Protein AF-0000000072899793 (afdb_homodimer)

Radius of gyration: 15.19 Å; Cα contacts (8 Å, |Δi|>4): 147; chains: 2; bounding box: 40×55×25 Å

Structure (mmCIF, N/CA/C/O backbone):
data_AF-0000000072899793-model_v1
#
loop_
_entity.id
_entity.type
_entity.pdbx_description
1 polymer 'Uncharacterized protein'
#
loop_
_atom_site.group_PDB
_atom_site.id
_atom_site.type_symbol
_atom_site.label_atom_id
_atom_site.label_alt_id
_atom_site.label_comp_id
_atom_site.label_asym_id
_atom_site.label_entity_id
_atom_site.label_seq_id
_atom_site.pdbx_PDB_ins_code
_atom_site.Cartn_x
_atom_site.Cartn_y
_atom_site.Cartn_z
_atom_site.occupancy
_atom_site.B_iso_or_equiv
_atom_site.auth_seq_id
_atom_site.auth_comp_id
_atom_site.auth_asym_id
_atom_site.auth_atom_id
_atom_site.pdbx_PDB_model_num
ATOM 1 N N . MET A 1 1 ? 11.773 31.828 3.455 1 32.06 1 MET A N 1
ATOM 2 C CA . MET A 1 1 ? 10.383 31.578 3.076 1 32.06 1 MET A CA 1
ATOM 3 C C . MET A 1 1 ? 10.062 30.094 3.1 1 32.06 1 MET A C 1
ATOM 5 O O . MET A 1 1 ? 10.969 29.25 3.053 1 32.06 1 MET A O 1
ATOM 9 N N . TYR A 1 2 ? 8.75 29.562 3.494 1 35.03 2 TYR A N 1
ATOM 10 C CA . TYR A 1 2 ? 8.305 28.281 4.051 1 35.03 2 TYR A CA 1
ATOM 11 C C . TYR A 1 2 ? 8.508 27.156 3.051 1 35.03 2 TYR A C 1
ATOM 13 O O . TYR A 1 2 ? 7.688 26.953 2.148 1 35.03 2 TYR A O 1
ATOM 21 N N . PRO A 1 3 ? 9.578 26.859 2.518 1 38.97 3 PRO A N 1
ATOM 22 C CA . PRO A 1 3 ? 9.922 25.844 1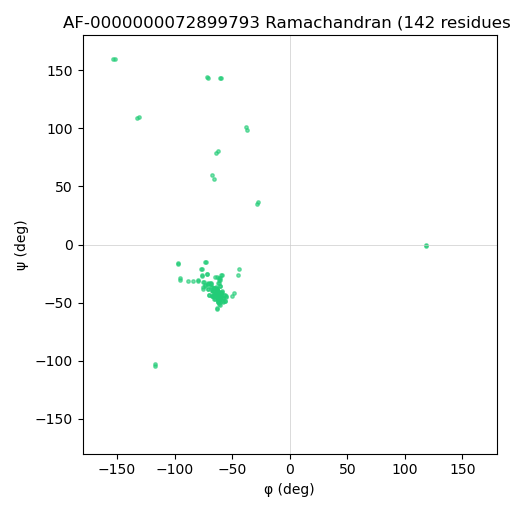.527 1 38.97 3 PRO A CA 1
ATOM 23 C C . PRO A 1 3 ? 9.297 24.484 1.839 1 38.97 3 PRO A C 1
ATOM 25 O O . PRO A 1 3 ? 9.586 23.5 1.151 1 38.97 3 PRO A O 1
ATOM 28 N N . LEU A 1 4 ? 8.977 24.125 3.117 1 41.16 4 LEU A N 1
ATOM 29 C CA . LEU A 1 4 ? 8.508 22.891 3.736 1 41.16 4 LEU A CA 1
ATOM 30 C C . LEU A 1 4 ? 7.172 22.453 3.137 1 41.16 4 LEU A C 1
ATOM 32 O O . LEU A 1 4 ? 6.891 21.25 3.041 1 41.16 4 LEU A O 1
ATOM 36 N N . TYR A 1 5 ? 6.262 23.391 2.918 1 45.94 5 TYR A N 1
ATOM 37 C CA . TYR A 1 5 ? 4.914 23.172 2.404 1 45.94 5 TYR A CA 1
ATOM 38 C C . TYR A 1 5 ? 4.953 22.547 1.015 1 45.94 5 TYR A C 1
ATOM 40 O O . TYR A 1 5 ? 4.094 21.734 0.667 1 45.94 5 TYR A O 1
ATOM 48 N N . THR A 1 6 ? 5.852 23.109 0.15 1 47.47 6 THR A N 1
ATOM 49 C CA . THR A 1 6 ? 5.945 22.656 -1.23 1 47.47 6 THR A CA 1
ATOM 50 C C . THR A 1 6 ? 6.387 21.188 -1.282 1 47.47 6 THR A C 1
ATOM 52 O O . THR A 1 6 ? 5.918 20.422 -2.127 1 47.47 6 THR A O 1
ATOM 55 N N . THR A 1 7 ? 7.336 20.922 -0.415 1 51.12 7 THR A N 1
ATOM 56 C CA . THR A 1 7 ? 7.895 19.578 -0.431 1 51.12 7 THR A CA 1
ATOM 57 C C . THR A 1 7 ? 6.832 18.547 -0.065 1 51.12 7 THR A C 1
ATOM 59 O O . THR A 1 7 ? 6.785 17.453 -0.648 1 51.12 7 THR A O 1
ATOM 62 N N . SER A 1 8 ? 5.887 19.125 0.757 1 60.75 8 SER A N 1
ATOM 63 C CA . SER A 1 8 ? 4.816 18.234 1.19 1 60.75 8 SER A CA 1
ATOM 64 C C . SER A 1 8 ? 3.82 17.984 0.064 1 60.75 8 SER A C 1
ATOM 66 O O . SER A 1 8 ? 3.424 16.844 -0.171 1 60.75 8 SER A O 1
ATOM 68 N N . HIS A 1 9 ? 3.639 19.156 -0.717 1 70.12 9 HIS A N 1
ATOM 69 C CA . HIS A 1 9 ? 2.688 18.984 -1.811 1 70.12 9 HIS A CA 1
ATOM 70 C C . HIS A 1 9 ? 3.26 18.094 -2.904 1 70.12 9 HIS A C 1
ATOM 72 O O . HIS A 1 9 ? 2.541 17.266 -3.477 1 70.12 9 HIS A O 1
ATOM 78 N N . HIS A 1 10 ? 4.535 18.297 -2.957 1 84.31 10 HIS A N 1
ATOM 79 C CA . HIS A 1 10 ? 5.188 17.484 -3.975 1 84.31 10 HIS A CA 1
ATOM 80 C C . HIS A 1 10 ? 5.211 16.016 -3.572 1 84.31 10 HIS A C 1
ATOM 82 O O . HIS A 1 10 ? 4.969 15.133 -4.406 1 84.31 10 HIS A O 1
ATOM 88 N N . LEU A 1 11 ? 5.332 15.781 -2.258 1 92.38 11 LEU A N 1
ATOM 89 C CA . LEU A 1 11 ? 5.344 14.398 -1.784 1 92.38 11 LEU A CA 1
ATOM 90 C C . LEU A 1 11 ? 3.967 13.766 -1.921 1 92.38 11 LEU A C 1
ATOM 92 O O . LEU A 1 11 ? 3.848 12.617 -2.35 1 92.38 11 LEU A O 1
ATOM 96 N N . LYS A 1 12 ? 3.043 14.547 -1.663 1 93 12 LYS A N 1
ATOM 97 C CA . LYS A 1 12 ? 1.669 14.07 -1.777 1 93 12 LYS A CA 1
ATOM 98 C C . LYS A 1 12 ? 1.338 13.688 -3.219 1 93 12 LYS A C 1
ATOM 100 O O . LYS A 1 12 ? 0.864 12.586 -3.482 1 93 12 LYS A O 1
ATOM 105 N N . GLN A 1 13 ? 1.538 14.609 -4.062 1 92.62 13 GLN A N 1
ATOM 106 C CA . GLN A 1 13 ? 1.203 14.383 -5.465 1 92.62 13 GLN A CA 1
ATOM 107 C C . GLN A 1 13 ? 2 13.219 -6.039 1 92.62 13 GLN A C 1
ATOM 109 O O . GLN A 1 13 ? 1.45 12.375 -6.754 1 92.62 13 GLN A O 1
ATOM 114 N N . GLU A 1 14 ? 3.227 13.219 -5.766 1 94.56 14 GLU A N 1
ATOM 115 C CA . GLU A 1 14 ? 4.07 12.133 -6.242 1 94.56 14 GLU A CA 1
ATOM 116 C C . GLU A 1 14 ? 3.564 10.781 -5.734 1 94.56 14 GLU A C 1
ATOM 118 O O . GLU A 1 14 ? 3.41 9.836 -6.512 1 94.56 14 GLU A O 1
ATOM 123 N N . THR A 1 15 ? 3.322 10.758 -4.461 1 96.56 15 THR A N 1
ATOM 124 C CA . THR A 1 15 ? 2.896 9.508 -3.838 1 96.56 15 THR A CA 1
ATOM 125 C C . THR A 1 15 ? 1.569 9.039 -4.426 1 96.56 15 THR A C 1
ATOM 127 O O . THR A 1 15 ? 1.457 7.895 -4.879 1 96.56 15 THR A O 1
ATOM 130 N N . LEU A 1 16 ? 0.645 9.945 -4.496 1 94.88 16 LEU A N 1
ATOM 131 C CA . LEU A 1 16 ? -0.694 9.562 -4.93 1 94.88 16 LEU A CA 1
ATOM 132 C C . LEU A 1 16 ? -0.697 9.172 -6.402 1 94.88 16 LEU A C 1
ATOM 134 O O . LEU A 1 16 ? -1.43 8.266 -6.805 1 94.88 16 LEU A O 1
ATOM 138 N N . LEU A 1 17 ? 0.125 9.789 -7.156 1 94.88 17 LEU A N 1
ATOM 139 C CA . LEU A 1 17 ? 0.226 9.461 -8.578 1 94.88 17 LEU A CA 1
ATOM 140 C C . LEU A 1 17 ? 0.826 8.07 -8.766 1 94.88 17 LEU A C 1
ATOM 142 O O . LEU A 1 17 ? 0.41 7.328 -9.664 1 94.88 17 LEU A O 1
ATOM 146 N N . LYS A 1 18 ? 1.728 7.723 -7.961 1 96.62 18 LYS A N 1
ATOM 147 C CA . LYS A 1 18 ? 2.416 6.441 -8.086 1 96.62 18 LYS A CA 1
ATOM 148 C C . LYS A 1 18 ? 1.515 5.289 -7.652 1 96.62 18 LYS A C 1
ATOM 150 O O . LYS A 1 18 ? 1.532 4.219 -8.266 1 96.62 18 LYS A O 1
ATOM 155 N N . VAL A 1 19 ? 0.694 5.574 -6.648 1 97.88 19 VAL A N 1
ATOM 156 C CA . VAL A 1 19 ? 0.011 4.422 -6.066 1 97.88 19 VAL A CA 1
ATOM 157 C C . VAL A 1 19 ? -1.388 4.293 -6.668 1 97.88 19 VAL A C 1
ATOM 159 O O . VAL A 1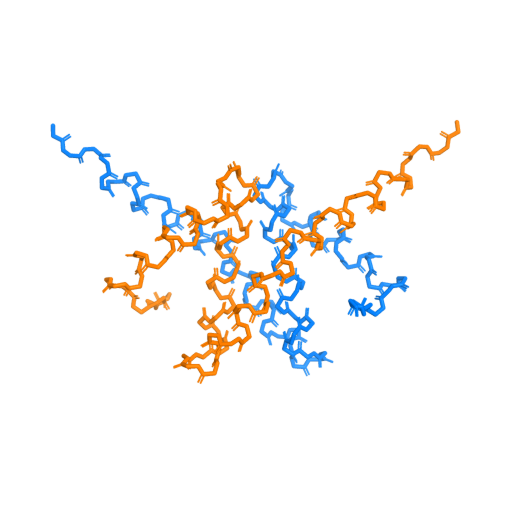 19 ? -1.991 3.219 -6.625 1 97.88 19 VAL A O 1
ATOM 162 N N . ASN A 1 20 ? -1.882 5.34 -7.301 1 96.75 20 ASN A N 1
ATOM 163 C CA . ASN A 1 20 ? -3.273 5.363 -7.742 1 96.75 20 ASN A CA 1
ATOM 164 C C . ASN A 1 20 ? -3.566 4.234 -8.727 1 96.75 20 ASN A C 1
ATOM 166 O O . ASN A 1 20 ? -4.574 3.535 -8.594 1 96.75 20 ASN A O 1
ATOM 170 N N . PRO A 1 21 ? -2.771 3.949 -9.688 1 97.44 21 PRO A N 1
ATOM 171 C CA . PRO A 1 21 ? -3.084 2.857 -10.617 1 97.44 21 PRO A CA 1
ATOM 172 C C . PRO A 1 21 ? -3.186 1.503 -9.914 1 97.44 21 PRO A C 1
ATOM 174 O O . PRO A 1 21 ? -3.971 0.646 -10.328 1 97.44 21 PRO A O 1
ATOM 177 N N . TRP A 1 22 ? -2.463 1.351 -8.898 1 97.56 22 TRP A N 1
ATOM 178 C CA . TRP A 1 22 ? -2.451 0.074 -8.195 1 97.56 22 TRP A CA 1
ATOM 179 C C . TRP A 1 22 ? -3.662 -0.054 -7.277 1 97.56 22 TRP A C 1
ATOM 181 O O . TRP A 1 22 ? -4.16 -1.158 -7.047 1 97.56 22 TRP A O 1
ATOM 191 N N . VAL A 1 23 ? -4.086 1.128 -6.785 1 97.44 23 VAL A N 1
ATOM 192 C CA . VAL A 1 23 ? -5.336 1.127 -6.027 1 97.44 23 VAL A CA 1
ATOM 193 C C . VAL A 1 23 ? -6.484 0.686 -6.93 1 97.44 23 VAL A C 1
ATOM 195 O O . VAL A 1 23 ? -7.316 -0.133 -6.531 1 97.44 23 VAL A O 1
ATOM 198 N N . GLN A 1 24 ? -6.453 1.21 -8.156 1 97.12 24 GLN A N 1
ATOM 199 C CA . GLN A 1 24 ? -7.484 0.795 -9.102 1 97.12 24 GLN A CA 1
ATOM 200 C C . GLN A 1 24 ? -7.371 -0.693 -9.422 1 97.12 24 GLN A C 1
ATOM 202 O O . GLN A 1 24 ? -8.383 -1.396 -9.484 1 97.12 24 GLN A O 1
ATOM 207 N N . TYR A 1 25 ? -6.223 -1.13 -9.594 1 96.88 25 TYR A N 1
ATOM 208 C CA . TYR A 1 25 ? -5.98 -2.553 -9.797 1 96.88 25 TYR A CA 1
ATOM 209 C C . TYR A 1 25 ? -6.512 -3.369 -8.625 1 96.88 25 TYR A C 1
ATOM 211 O O . TYR A 1 25 ? -7.164 -4.398 -8.812 1 96.88 25 TYR A O 1
ATOM 219 N N . GLY A 1 26 ? -6.191 -2.877 -7.391 1 95.5 26 GLY A N 1
ATOM 220 C CA . GLY A 1 26 ? -6.617 -3.582 -6.191 1 95.5 26 GLY A CA 1
ATOM 221 C C . GLY A 1 26 ? -8.125 -3.646 -6.047 1 95.5 26 GLY A C 1
ATOM 222 O O . GLY A 1 26 ? -8.664 -4.66 -5.598 1 95.5 26 GLY A O 1
ATOM 223 N N . LEU A 1 27 ? -8.711 -2.588 -6.406 1 96.5 27 LEU A N 1
ATOM 224 C CA . LEU A 1 27 ? -10.172 -2.561 -6.344 1 96.5 27 LEU A CA 1
ATOM 225 C C . LEU A 1 27 ? -10.773 -3.586 -7.293 1 96.5 27 LEU A C 1
ATOM 227 O O . LEU A 1 27 ? -11.766 -4.242 -6.957 1 96.5 27 LEU A O 1
ATOM 231 N N . ASN A 1 28 ? -10.188 -3.723 -8.43 1 95.69 28 ASN A N 1
ATOM 232 C CA . ASN A 1 28 ? -10.641 -4.75 -9.367 1 95.69 28 ASN A CA 1
ATOM 233 C C . ASN A 1 28 ? -10.359 -6.152 -8.836 1 95.69 28 ASN A C 1
ATOM 235 O O . ASN A 1 28 ? -11.219 -7.031 -8.898 1 95.69 28 ASN A O 1
ATOM 239 N N . GLU A 1 29 ? -9.148 -6.34 -8.305 1 93.19 29 GLU A N 1
ATOM 240 C CA . GLU A 1 29 ? -8.742 -7.625 -7.742 1 93.19 29 GLU A CA 1
ATOM 241 C C . GLU A 1 29 ? -9.648 -8.031 -6.582 1 93.19 29 GLU A C 1
ATOM 243 O O . GLU A 1 29 ? -9.938 -9.211 -6.398 1 93.19 29 GLU A O 1
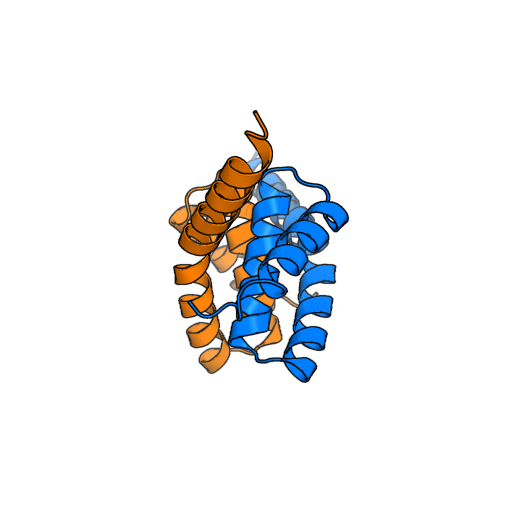ATOM 248 N N . ALA A 1 30 ? -10.094 -7.062 -5.805 1 94.62 30 ALA A N 1
ATOM 249 C CA . ALA A 1 30 ? -10.93 -7.332 -4.641 1 94.62 30 ALA A CA 1
ATOM 250 C C . ALA A 1 30 ? -12.242 -8 -5.051 1 94.62 30 ALA A C 1
ATOM 252 O O . ALA A 1 30 ? -12.82 -8.773 -4.285 1 94.62 30 ALA A O 1
ATOM 253 N N . GLN A 1 31 ? -12.703 -7.715 -6.258 1 93.75 31 GLN A N 1
ATOM 254 C CA . GLN A 1 31 ? -13.93 -8.312 -6.773 1 93.75 31 GLN A CA 1
ATOM 255 C C . GLN A 1 31 ? -13.719 -9.789 -7.105 1 93.75 31 GLN A C 1
ATOM 257 O O . GLN A 1 31 ? -14.672 -10.57 -7.102 1 93.75 31 GLN A O 1
ATOM 262 N N . LYS A 1 32 ? -12.5 -10.172 -7.387 1 90.62 32 LYS A N 1
ATOM 263 C CA . LYS A 1 32 ? -12.172 -11.531 -7.805 1 90.62 32 LYS A CA 1
ATOM 264 C C . LYS A 1 32 ? -11.727 -12.375 -6.617 1 90.62 32 LYS A C 1
ATOM 266 O O . LYS A 1 32 ? -11.867 -13.602 -6.633 1 90.62 32 LYS A O 1
ATOM 271 N N . THR A 1 33 ? -11.133 -11.727 -5.656 1 90.5 33 THR A N 1
ATOM 272 C CA . THR A 1 33 ? -10.609 -12.414 -4.477 1 90.5 33 THR A CA 1
ATOM 273 C C . THR A 1 33 ? -11.344 -11.945 -3.219 1 90.5 33 THR A C 1
ATOM 275 O O . THR A 1 33 ? -12.492 -12.328 -2.984 1 90.5 33 THR A O 1
ATOM 278 N N . SER A 1 34 ? -10.766 -11.078 -2.309 1 93.19 34 SER A N 1
ATOM 279 C CA . SER A 1 34 ? -11.352 -10.445 -1.132 1 93.19 34 SER A CA 1
ATOM 280 C C . SER A 1 34 ? -10.672 -9.109 -0.83 1 93.19 34 SER A C 1
ATOM 282 O O . SER A 1 34 ? -9.562 -8.852 -1.309 1 93.19 34 SER A O 1
ATOM 284 N N . ILE A 1 35 ? -11.367 -8.383 -0.121 1 94.5 35 ILE A N 1
ATOM 285 C CA . ILE A 1 35 ? -10.867 -7.055 0.213 1 94.5 35 ILE A CA 1
ATOM 286 C C . ILE A 1 35 ? -9.562 -7.176 0.989 1 94.5 35 ILE A C 1
ATOM 288 O O . ILE A 1 35 ? -8.562 -6.539 0.638 1 94.5 35 ILE A O 1
ATOM 292 N N . PRO A 1 36 ? -9.508 -8.031 2.049 1 94.5 36 PRO A N 1
ATOM 293 C CA . PRO A 1 36 ? -8.234 -8.164 2.758 1 94.5 36 PRO A CA 1
ATOM 294 C C . PRO A 1 36 ? -7.098 -8.633 1.85 1 94.5 36 PRO A C 1
ATOM 296 O O . PRO A 1 36 ? -5.969 -8.141 1.963 1 94.5 36 PRO A O 1
ATOM 299 N N . HIS A 1 37 ? -7.398 -9.531 1.006 1 93.75 37 HIS A N 1
ATOM 300 C CA . HIS A 1 37 ? -6.406 -10.039 0.065 1 93.75 37 HIS A CA 1
ATOM 301 C C . HIS A 1 37 ? -5.898 -8.93 -0.85 1 93.75 37 HIS A C 1
ATOM 303 O O . HIS A 1 37 ? -4.688 -8.75 -1.004 1 93.75 37 HIS A O 1
ATOM 309 N N . ALA A 1 38 ? -6.816 -8.234 -1.445 1 95.44 38 ALA A N 1
ATOM 310 C CA . ALA A 1 38 ? -6.453 -7.156 -2.355 1 95.44 38 ALA A CA 1
ATOM 311 C C . ALA A 1 38 ? -5.656 -6.07 -1.633 1 95.44 38 ALA A C 1
ATOM 313 O O . ALA A 1 38 ? -4.684 -5.543 -2.174 1 95.44 38 ALA A O 1
ATOM 314 N N . MET A 1 39 ? -6.027 -5.73 -0.43 1 96.56 39 MET A N 1
ATOM 315 C CA . MET A 1 39 ? -5.324 -4.699 0.328 1 96.56 39 MET A CA 1
ATOM 316 C C . MET A 1 39 ? -3.902 -5.137 0.658 1 96.56 39 MET A C 1
ATOM 318 O O . MET A 1 39 ? -2.971 -4.332 0.605 1 96.56 39 MET A O 1
ATOM 322 N N . MET A 1 40 ? -3.764 -6.418 0.958 1 96.25 40 MET A N 1
ATOM 323 C CA . MET A 1 40 ? -2.428 -6.949 1.215 1 96.25 40 MET A CA 1
ATOM 324 C C . MET A 1 40 ? -1.553 -6.844 -0.03 1 96.25 40 MET A C 1
ATOM 326 O O . MET A 1 40 ? -0.393 -6.438 0.054 1 96.25 40 MET A O 1
ATOM 330 N N . GLU A 1 41 ? -2.117 -7.203 -1.105 1 95.94 41 GLU A N 1
ATOM 331 C CA . GLU A 1 41 ? -1.382 -7.152 -2.367 1 95.94 41 GLU A CA 1
ATOM 332 C C . GLU A 1 41 ? -0.966 -5.723 -2.705 1 95.94 41 GLU A C 1
ATOM 334 O O . GLU A 1 41 ? 0.188 -5.473 -3.059 1 95.94 41 GLU A O 1
ATOM 339 N N . ILE A 1 42 ? -1.891 -4.785 -2.584 1 97.88 42 ILE A N 1
ATOM 340 C CA . ILE A 1 42 ? -1.609 -3.391 -2.91 1 97.88 42 ILE A CA 1
ATOM 341 C C . ILE A 1 42 ? -0.553 -2.84 -1.955 1 97.88 42 ILE A C 1
ATOM 343 O O . ILE A 1 42 ? 0.367 -2.135 -2.377 1 97.88 42 ILE A O 1
ATOM 347 N N . ALA A 1 43 ? -0.706 -3.176 -0.698 1 98.5 43 ALA A N 1
ATOM 348 C CA . ALA A 1 43 ? 0.278 -2.738 0.289 1 98.5 43 ALA A CA 1
ATOM 349 C C . ALA A 1 43 ? 1.669 -3.266 -0.05 1 98.5 43 ALA A C 1
ATOM 351 O O . ALA A 1 43 ? 2.652 -2.523 0.008 1 98.5 43 ALA A O 1
ATOM 352 N N . ALA A 1 44 ? 1.737 -4.52 -0.392 1 98.25 44 ALA A N 1
ATOM 353 C CA . ALA A 1 44 ? 3.016 -5.152 -0.707 1 98.25 44 ALA A CA 1
ATOM 354 C C . ALA A 1 44 ? 3.627 -4.555 -1.97 1 98.25 44 ALA A C 1
ATOM 356 O O . ALA A 1 44 ? 4.82 -4.242 -2.002 1 98.25 44 ALA A O 1
ATOM 357 N N . ILE A 1 45 ? 2.812 -4.359 -2.98 1 98.25 45 ILE A N 1
ATOM 358 C CA . ILE A 1 45 ? 3.287 -3.814 -4.246 1 98.25 45 ILE A CA 1
ATOM 359 C C . ILE A 1 45 ? 3.846 -2.41 -4.031 1 98.25 45 ILE A C 1
ATOM 361 O O . ILE A 1 45 ? 4.969 -2.111 -4.445 1 98.25 45 ILE A O 1
ATOM 365 N N . THR A 1 46 ? 3.086 -1.597 -3.299 1 98.88 46 THR A N 1
ATOM 366 C CA . THR A 1 46 ? 3.502 -0.204 -3.174 1 98.88 46 THR A CA 1
ATOM 367 C C . THR A 1 46 ? 4.664 -0.074 -2.193 1 98.88 46 THR A C 1
ATOM 369 O O . THR A 1 46 ? 5.516 0.803 -2.348 1 98.88 46 THR A O 1
ATOM 372 N N . TYR A 1 47 ? 4.754 -0.99 -1.261 1 98.81 47 TYR A N 1
ATOM 373 C CA . TYR A 1 47 ? 5.934 -1.05 -0.405 1 98.81 47 TYR A CA 1
ATOM 374 C C . TYR A 1 47 ? 7.188 -1.329 -1.224 1 98.81 47 TYR A C 1
ATOM 376 O O . TYR A 1 47 ? 8.203 -0.645 -1.07 1 98.81 47 TYR A O 1
ATOM 384 N N . LEU A 1 48 ? 7.094 -2.314 -2.047 1 98.62 48 LEU A N 1
ATOM 385 C CA . LEU A 1 48 ? 8.227 -2.664 -2.893 1 98.62 48 LEU A CA 1
ATOM 386 C C . LEU A 1 48 ? 8.555 -1.532 -3.863 1 98.62 48 LEU A C 1
ATOM 388 O O . LEU A 1 48 ? 9.719 -1.267 -4.148 1 98.62 48 LEU A O 1
ATOM 392 N N . MET A 1 49 ? 7.52 -0.844 -4.383 1 98.69 49 MET A N 1
ATOM 393 C CA . MET A 1 49 ? 7.758 0.331 -5.215 1 98.69 49 MET A CA 1
ATOM 394 C C . MET A 1 49 ? 8.523 1.398 -4.441 1 98.69 49 MET A C 1
ATOM 396 O O . MET A 1 49 ? 9.461 2.004 -4.973 1 98.69 49 MET A O 1
ATOM 400 N N . GLY A 1 50 ? 8.164 1.591 -3.24 1 98.44 50 GLY A N 1
ATOM 401 C CA . GLY A 1 50 ? 8.883 2.529 -2.395 1 98.44 50 GLY A CA 1
ATOM 402 C C . GLY A 1 50 ? 10.336 2.145 -2.178 1 98.44 50 GLY A C 1
ATOM 403 O O . GLY A 1 50 ? 11.211 3.012 -2.119 1 98.44 50 GLY A O 1
ATOM 404 N N . LYS A 1 51 ? 10.578 0.898 -2.143 1 98.12 51 LYS A N 1
ATOM 405 C CA . LYS A 1 51 ? 11.938 0.396 -1.951 1 98.12 51 LYS A CA 1
ATOM 406 C C . LYS A 1 51 ? 12.773 0.589 -3.211 1 98.12 51 LYS A C 1
ATOM 408 O O . LYS A 1 51 ? 13.984 0.336 -3.203 1 98.12 51 LYS A O 1
ATOM 413 N N . GLY A 1 52 ? 12.039 0.867 -4.297 1 97.69 52 GLY A N 1
ATOM 414 C CA . GLY A 1 52 ? 12.789 1.153 -5.508 1 97.69 52 GLY A CA 1
ATOM 415 C C . GLY A 1 52 ? 12.516 0.168 -6.629 1 97.69 52 GLY A C 1
ATOM 416 O O . GLY A 1 52 ? 13.062 0.298 -7.727 1 97.69 52 GLY A O 1
ATOM 417 N N . TYR A 1 53 ? 11.695 -0.81 -6.438 1 97.62 53 TYR A N 1
ATOM 418 C CA . TYR A 1 53 ? 11.328 -1.736 -7.504 1 97.62 53 TYR A CA 1
ATOM 419 C C . TYR A 1 53 ? 10.43 -1.06 -8.531 1 97.62 53 TYR A C 1
ATOM 421 O O . TYR A 1 53 ? 9.57 -0.252 -8.18 1 97.62 53 TYR A O 1
ATOM 429 N N . ASP A 1 54 ? 10.711 -1.487 -9.734 1 97.88 54 ASP A N 1
ATOM 430 C CA . ASP A 1 54 ? 9.758 -1.099 -10.766 1 97.88 54 ASP A CA 1
ATOM 431 C C . ASP A 1 54 ? 8.359 -1.632 -10.461 1 97.88 54 ASP A C 1
ATOM 433 O O . ASP A 1 54 ? 8.211 -2.76 -9.984 1 97.88 54 ASP A O 1
ATOM 437 N N . ALA A 1 55 ? 7.418 -0.776 -10.812 1 98.12 55 ALA A N 1
ATOM 438 C CA . ALA A 1 55 ? 6.039 -1.13 -10.477 1 98.12 55 ALA A CA 1
ATOM 439 C C . ALA A 1 55 ? 5.668 -2.494 -11.055 1 98.12 55 ALA A C 1
ATOM 441 O O . ALA A 1 55 ? 5.059 -3.32 -10.367 1 98.12 55 ALA A O 1
ATOM 442 N N . ARG A 1 56 ? 6.004 -2.766 -12.25 1 96.81 56 ARG A N 1
ATOM 443 C CA . ARG A 1 56 ? 5.672 -4.031 -12.898 1 96.81 56 ARG A CA 1
ATOM 444 C C . ARG A 1 56 ? 6.414 -5.191 -12.242 1 96.81 56 ARG A C 1
ATOM 446 O O . ARG A 1 56 ? 5.848 -6.27 -12.055 1 96.81 56 ARG A O 1
ATOM 453 N N . ILE A 1 57 ? 7.621 -4.992 -11.906 1 97.25 57 ILE A N 1
ATOM 454 C CA . ILE A 1 57 ? 8.422 -6.02 -11.25 1 97.25 57 ILE A CA 1
ATOM 455 C C . ILE A 1 57 ? 7.852 -6.305 -9.859 1 97.25 57 ILE A C 1
ATOM 457 O O . ILE A 1 57 ? 7.703 -7.469 -9.469 1 97.25 57 ILE A O 1
ATOM 461 N N . ALA A 1 58 ? 7.527 -5.219 -9.156 1 97.69 58 ALA A N 1
ATOM 462 C CA . ALA A 1 58 ? 6.902 -5.383 -7.844 1 97.69 58 ALA A CA 1
ATOM 463 C C . ALA A 1 58 ? 5.637 -6.23 -7.945 1 97.69 58 ALA A C 1
ATOM 465 O O . ALA A 1 58 ? 5.438 -7.156 -7.156 1 97.69 58 ALA A O 1
ATOM 466 N N . HIS A 1 59 ? 4.852 -5.836 -8.898 1 96.94 59 HIS A N 1
ATOM 467 C CA . HIS A 1 59 ? 3.615 -6.57 -9.125 1 96.94 59 HIS A CA 1
ATOM 468 C C . HIS A 1 59 ? 3.893 -8.047 -9.391 1 96.94 59 HIS A C 1
ATOM 470 O O . HIS A 1 59 ? 3.248 -8.922 -8.797 1 96.94 59 HIS A O 1
ATOM 476 N N . GLN A 1 60 ? 4.863 -8.336 -10.18 1 94.62 60 GLN A N 1
ATOM 477 C CA . GLN A 1 60 ? 5.199 -9.711 -10.539 1 94.62 60 GLN A CA 1
ATOM 478 C C . GLN A 1 60 ? 5.734 -10.477 -9.328 1 94.62 60 GLN A C 1
ATOM 480 O O . GLN A 1 60 ? 5.426 -11.656 -9.148 1 94.62 60 GLN A O 1
ATOM 485 N N . ILE A 1 61 ? 6.508 -9.844 -8.562 1 94.25 61 ILE A N 1
ATOM 486 C CA . ILE A 1 61 ? 7.039 -10.461 -7.355 1 94.25 61 ILE A CA 1
ATOM 487 C C . ILE A 1 61 ? 5.895 -10.867 -6.434 1 94.25 61 ILE A C 1
ATOM 489 O O . ILE A 1 61 ? 5.832 -12.008 -5.973 1 94.25 61 ILE A O 1
ATOM 493 N N . VAL A 1 62 ? 4.973 -10.047 -6.27 1 94.69 62 VAL A N 1
ATOM 494 C CA . VAL A 1 62 ? 3.875 -10.305 -5.344 1 94.69 62 VAL A CA 1
ATOM 495 C C . VAL A 1 62 ? 2.98 -11.414 -5.898 1 94.69 62 VAL A C 1
ATOM 497 O O . VAL A 1 62 ? 2.555 -12.305 -5.16 1 94.69 62 VAL A O 1
ATOM 500 N N . GLU A 1 63 ? 2.666 -11.383 -7.191 1 91.81 63 GLU A N 1
ATOM 501 C CA . GLU A 1 63 ? 1.865 -12.43 -7.809 1 91.81 63 GLU A CA 1
ATOM 502 C C . GLU A 1 63 ? 2.539 -13.789 -7.668 1 91.81 63 GLU A C 1
ATOM 504 O O . GLU A 1 63 ? 1.863 -14.812 -7.527 1 91.81 63 GLU A O 1
ATOM 509 N N . SER A 1 64 ? 3.799 -13.742 -7.562 1 89.5 64 SER A N 1
ATOM 510 C CA . SER A 1 64 ? 4.539 -14.992 -7.461 1 89.5 64 SER A CA 1
ATOM 511 C C . SER 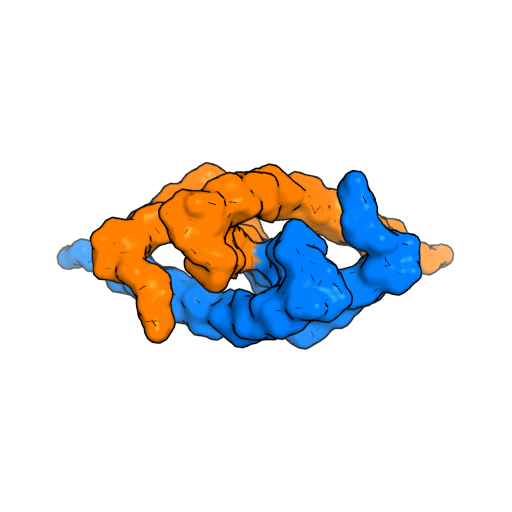A 1 64 ? 4.41 -15.602 -6.07 1 89.5 64 SER A C 1
ATOM 513 O O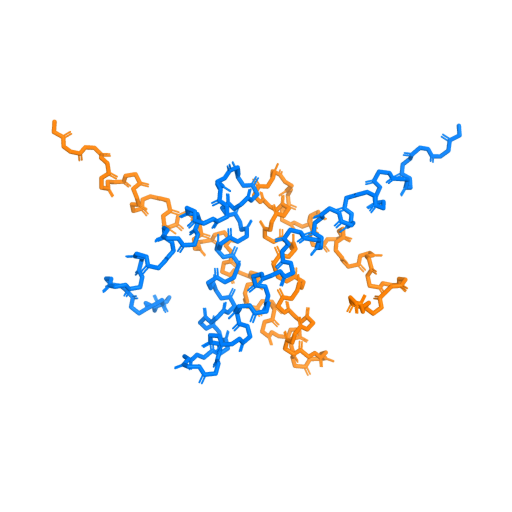 . SER A 1 64 ? 4.66 -16.797 -5.883 1 89.5 64 SER A O 1
ATOM 515 N N . TRP A 1 65 ? 4.094 -14.82 -5.156 1 88.69 65 TRP A N 1
ATOM 516 C CA . TRP A 1 65 ? 3.889 -15.312 -3.801 1 88.69 65 TRP A CA 1
ATOM 517 C C . TRP A 1 65 ? 2.561 -16.062 -3.688 1 88.69 65 TRP A C 1
ATOM 519 O O . TRP A 1 65 ? 2.342 -16.812 -2.738 1 88.69 65 TRP A O 1
ATOM 529 N N . GLU A 1 66 ? 1.508 -15.625 -4.492 1 79.88 66 GLU A N 1
ATOM 530 C CA . GLU A 1 66 ? 0.201 -16.266 -4.469 1 79.88 66 GLU A CA 1
ATOM 531 C C . GLU A 1 66 ? 0.287 -17.703 -4.996 1 79.88 66 GLU A C 1
ATOM 533 O O . GLU A 1 66 ? -0.488 -18.562 -4.586 1 79.88 66 GLU A O 1
ATOM 538 N N . ILE A 1 67 ? 0.887 -17.859 -6 1 62.94 67 ILE A N 1
ATOM 539 C CA . ILE A 1 67 ? 0.948 -19.203 -6.562 1 62.94 67 ILE A CA 1
ATOM 540 C C . ILE A 1 67 ? 1.382 -20.188 -5.484 1 62.94 67 ILE A C 1
ATOM 542 O O . ILE A 1 67 ? 0.819 -21.281 -5.375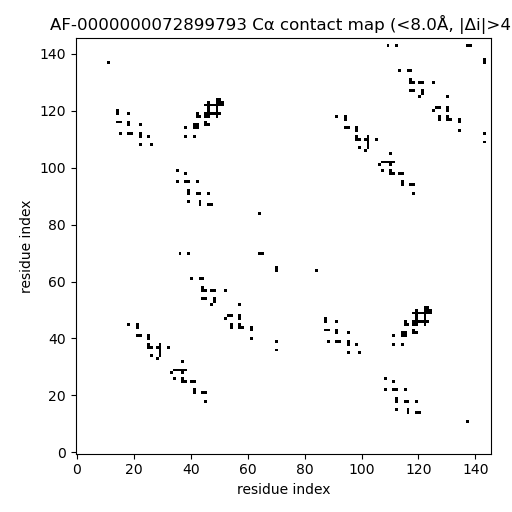 1 62.94 67 ILE A O 1
ATOM 546 N N . ASN A 1 68 ? 2.324 -19.953 -4.691 1 50.25 68 ASN A N 1
ATOM 547 C CA . ASN A 1 68 ? 2.621 -20.906 -3.627 1 50.25 68 ASN A CA 1
ATOM 548 C C . ASN A 1 68 ? 1.736 -20.672 -2.404 1 50.25 68 ASN A C 1
ATOM 550 O O . ASN A 1 68 ? 1.605 -21.562 -1.554 1 50.25 68 ASN A O 1
ATOM 554 N N . GLU A 1 69 ? 1.239 -19.453 -1.999 1 52.88 69 GLU A N 1
ATOM 555 C CA . GLU A 1 69 ? 0.614 -19.203 -0.704 1 52.88 69 GLU A CA 1
ATOM 556 C C . GLU A 1 69 ? -0.693 -18.422 -0.863 1 52.88 69 GLU A C 1
ATOM 558 O O . GLU A 1 69 ? -0.852 -17.656 -1.808 1 52.88 69 GLU A O 1
ATOM 563 N N . THR A 1 70 ? -1.913 -19.062 -0.644 1 51.03 70 THR A N 1
ATOM 564 C CA . THR A 1 70 ? -3.043 -18.234 -0.245 1 51.03 70 THR A CA 1
ATOM 565 C C . THR A 1 70 ? -2.588 -17.125 0.692 1 51.03 70 THR A C 1
ATOM 567 O O . THR A 1 70 ? -1.741 -17.344 1.561 1 51.03 70 THR A O 1
ATOM 570 N N . PHE A 1 71 ? -2.352 -15.828 0.232 1 48.38 71 PHE A N 1
ATOM 571 C CA . PHE A 1 71 ? -1.912 -14.859 1.231 1 48.38 71 PHE A CA 1
ATOM 572 C C . PHE A 1 71 ? -2.436 -15.234 2.613 1 48.38 71 PHE A C 1
ATOM 574 O O . PHE A 1 71 ? -3.596 -14.969 2.938 1 48.38 71 PHE A O 1
ATOM 581 N N . TYR A 1 72 ? -2.494 -16.594 2.92 1 42.44 72 TYR A N 1
ATOM 582 C CA . TYR A 1 72 ? -2.939 -16.922 4.27 1 42.44 72 TYR A CA 1
ATOM 583 C C . TYR A 1 72 ? -1.962 -16.406 5.312 1 42.44 72 TYR A C 1
ATOM 585 O O . TYR A 1 72 ? -0.758 -16.656 5.227 1 42.44 72 TYR A O 1
ATOM 593 N N . LEU A 1 73 ? -2.047 -15.148 5.582 1 34.38 73 LEU A N 1
ATOM 594 C CA . LEU A 1 73 ? -1.419 -14.883 6.871 1 34.38 73 LEU A CA 1
ATOM 595 C C . LEU A 1 73 ? -1.885 -15.883 7.918 1 34.38 73 LEU A C 1
ATOM 597 O O . LEU A 1 73 ? -3.051 -16.281 7.93 1 34.38 73 LEU A O 1
ATOM 601 N N . MET B 1 1 ? 25.656 -22.516 -5.48 1 31.94 1 MET B N 1
ATOM 602 C CA . MET B 1 1 ? 24.359 -23.047 -5.035 1 31.94 1 MET B CA 1
ATOM 603 C C . MET B 1 1 ? 23.328 -21.938 -4.938 1 31.94 1 MET B C 1
ATOM 605 O O . MET B 1 1 ? 23.672 -20.766 -4.828 1 31.94 1 MET B O 1
ATOM 609 N N . TYR B 1 2 ? 21.938 -22.078 -5.34 1 35.06 2 TYR B N 1
ATOM 610 C CA . TYR B 1 2 ? 20.906 -21.156 -5.824 1 35.06 2 TYR B CA 1
ATOM 611 C C . TYR B 1 2 ? 20.5 -20.188 -4.734 1 35.06 2 TYR B C 1
ATOM 613 O O . TYR B 1 2 ? 19.734 -20.531 -3.832 1 35.06 2 TYR B O 1
ATOM 621 N N . PRO B 1 3 ? 21.266 -19.375 -4.141 1 38.88 3 PRO B N 1
ATOM 622 C CA . PRO B 1 3 ? 21.062 -18.375 -3.076 1 38.88 3 PRO B CA 1
ATOM 623 C C . PRO B 1 3 ? 19.797 -17.547 -3.281 1 38.88 3 PRO B C 1
ATOM 625 O O . PRO B 1 3 ? 19.594 -16.547 -2.582 1 38.88 3 PRO B O 1
ATOM 628 N N . LEU B 1 4 ? 19.188 -17.422 -4.508 1 41.06 4 LEU B N 1
ATOM 629 C CA . LEU B 1 4 ? 18.109 -16.609 -5.066 1 41.06 4 LEU B CA 1
ATOM 630 C C . LEU B 1 4 ? 16.797 -16.891 -4.336 1 41.06 4 LEU B C 1
ATOM 632 O O . LEU B 1 4 ? 15.961 -15.992 -4.195 1 41.06 4 LEU B O 1
ATOM 636 N N . TYR B 1 5 ? 16.484 -18.125 -4.074 1 45.78 5 TYR B N 1
ATOM 637 C CA . TYR B 1 5 ? 15.25 -18.594 -3.463 1 45.78 5 TYR B CA 1
ATOM 638 C C . TYR B 1 5 ? 15.07 -18 -2.074 1 45.78 5 TYR B C 1
ATOM 640 O O . TYR B 1 5 ? 13.945 -17.719 -1.66 1 45.78 5 TYR B O 1
ATOM 648 N N . THR B 1 6 ? 16.172 -18.031 -1.283 1 47.28 6 THR B N 1
ATOM 649 C CA . THR B 1 6 ? 16.125 -17.562 0.097 1 47.28 6 THR B CA 1
ATOM 650 C C . THR B 1 6 ? 15.805 -16.078 0.15 1 47.28 6 THR B C 1
ATOM 652 O O . THR B 1 6 ? 15.094 -15.625 1.05 1 47.28 6 THR B O 1
ATOM 655 N N . THR B 1 7 ? 16.406 -15.398 -0.796 1 50.91 7 THR B N 1
ATOM 656 C CA . THR B 1 7 ? 16.266 -13.953 -0.792 1 50.91 7 THR B CA 1
ATOM 657 C C . THR B 1 7 ? 14.805 -13.562 -1.048 1 50.91 7 THR B C 1
ATOM 659 O O . THR B 1 7 ? 14.297 -12.617 -0.441 1 50.91 7 THR B O 1
ATOM 662 N N . SER B 1 8 ? 14.18 -14.547 -1.806 1 60.12 8 SER B N 1
ATOM 663 C CA . SER B 1 8 ? 12.789 -14.273 -2.135 1 60.12 8 SER B CA 1
ATOM 664 C C . SER B 1 8 ? 11.883 -14.484 -0.926 1 60.12 8 SER B C 1
ATOM 666 O O . SER B 1 8 ? 11.008 -13.656 -0.642 1 60.12 8 SER B O 1
ATOM 668 N N . HIS B 1 9 ? 12.305 -15.602 -0.169 1 69.75 9 HIS B N 1
ATOM 669 C CA . HIS B 1 9 ? 11.484 -15.875 1.003 1 69.75 9 HIS B CA 1
ATOM 670 C C . HIS B 1 9 ? 11.656 -14.797 2.064 1 69.75 9 HIS B C 1
ATOM 672 O O . HIS B 1 9 ? 10.695 -14.391 2.711 1 69.75 9 HIS B O 1
ATOM 678 N N . HIS B 1 10 ? 12.875 -14.375 1.99 1 84.19 10 HIS B N 1
ATOM 679 C CA . HIS B 1 10 ? 13.164 -13.336 2.965 1 84.19 10 HIS B CA 1
ATOM 680 C C . HIS B 1 10 ? 12.461 -12.031 2.596 1 84.19 10 HIS B C 1
ATOM 682 O O . HIS B 1 10 ? 11.906 -11.352 3.465 1 84.19 10 HIS B O 1
ATOM 688 N N . LEU B 1 11 ? 12.344 -11.805 1.275 1 92.44 11 LEU B N 1
ATOM 689 C CA . LEU B 1 11 ? 11.68 -10.586 0.834 1 92.44 11 LEU B CA 1
ATOM 690 C C . LEU B 1 11 ? 10.18 -10.664 1.101 1 92.44 11 LEU B C 1
ATOM 692 O O . LEU B 1 11 ? 9.578 -9.688 1.563 1 92.44 11 LEU B O 1
ATOM 696 N N . LYS B 1 12 ? 9.703 -11.797 0.896 1 93.06 12 LYS B N 1
ATOM 697 C CA . LYS B 1 12 ? 8.281 -12.008 1.137 1 93.06 12 LYS B CA 1
ATOM 698 C C . LYS B 1 12 ? 7.934 -11.805 2.609 1 93.06 12 LYS B C 1
ATOM 700 O O . LYS B 1 12 ? 7.023 -11.039 2.938 1 93.06 12 LYS B O 1
ATOM 705 N N . GLN B 1 13 ? 8.609 -12.508 3.412 1 92.69 13 GLN B N 1
ATOM 706 C CA . GLN B 1 13 ? 8.328 -12.438 4.844 1 92.69 13 GLN B CA 1
ATOM 707 C C . GLN B 1 13 ? 8.531 -11.023 5.375 1 92.69 13 GLN B C 1
ATOM 709 O O . GLN B 1 13 ? 7.711 -10.523 6.152 1 92.69 13 GLN B O 1
ATOM 714 N N . GLU B 1 14 ? 9.586 -10.461 5 1 94.56 14 GLU B N 1
ATOM 715 C CA . GLU B 1 14 ? 9.859 -9.094 5.43 1 94.56 14 GLU B CA 1
ATOM 716 C C . GLU B 1 14 ? 8.734 -8.148 5 1 94.56 14 GLU B C 1
ATOM 718 O O . GLU B 1 14 ? 8.227 -7.375 5.812 1 94.56 14 GLU B O 1
ATOM 723 N N . THR B 1 15 ? 8.414 -8.266 3.74 1 96.62 15 THR B N 1
ATOM 724 C CA . THR B 1 15 ? 7.402 -7.371 3.186 1 96.62 15 THR B CA 1
ATOM 725 C C . THR B 1 15 ? 6.062 -7.562 3.893 1 96.62 15 THR B C 1
ATOM 727 O O . THR B 1 15 ? 5.469 -6.602 4.383 1 96.62 15 THR B O 1
ATOM 730 N N . LEU B 1 16 ? 5.676 -8.797 4.023 1 95 16 LEU B N 1
ATOM 731 C CA . LEU B 1 16 ? 4.355 -9.078 4.578 1 95 16 LEU B CA 1
ATOM 732 C C . LEU B 1 16 ? 4.297 -8.695 6.055 1 95 16 LEU B C 1
ATOM 734 O O . LEU B 1 16 ? 3.264 -8.234 6.539 1 95 16 LEU B O 1
ATOM 738 N N . LEU B 1 17 ? 5.375 -8.852 6.715 1 95.06 17 LEU B N 1
ATOM 739 C CA . LEU B 1 17 ? 5.434 -8.484 8.125 1 95.06 17 LEU B CA 1
ATOM 740 C C . LEU B 1 17 ? 5.324 -6.973 8.297 1 95.06 17 LEU B C 1
ATOM 742 O O . LEU B 1 17 ? 4.688 -6.492 9.234 1 95.06 17 LEU B O 1
ATOM 746 N N . LYS B 1 18 ? 5.879 -6.25 7.426 1 96.75 18 LYS B N 1
ATOM 747 C CA . LYS B 1 18 ? 5.895 -4.793 7.52 1 96.75 18 LYS B CA 1
ATOM 748 C C . LYS B 1 18 ? 4.523 -4.207 7.191 1 96.75 18 LYS B C 1
ATOM 750 O O . LYS B 1 18 ? 4.086 -3.244 7.82 1 96.75 18 LYS B O 1
ATOM 755 N N . VAL B 1 19 ? 3.855 -4.859 6.246 1 97.88 19 VAL B N 1
ATOM 756 C CA . VAL B 1 19 ? 2.668 -4.176 5.746 1 97.88 19 VAL B CA 1
ATOM 757 C C . VAL B 1 19 ? 1.427 -4.703 6.461 1 97.88 19 VAL B C 1
ATOM 759 O O . VAL B 1 19 ? 0.391 -4.035 6.496 1 97.88 19 VAL B O 1
ATOM 762 N N . ASN B 1 20 ? 1.53 -5.844 7.121 1 96.75 20 ASN B N 1
ATOM 763 C CA . ASN B 1 20 ? 0.353 -6.5 7.672 1 96.75 20 ASN B CA 1
ATOM 764 C C . ASN B 1 20 ? -0.353 -5.621 8.703 1 96.75 20 ASN B C 1
ATOM 766 O O . ASN B 1 20 ? -1.575 -5.477 8.664 1 96.75 20 ASN B O 1
ATOM 770 N N . PRO B 1 21 ? 0.293 -4.984 9.594 1 97.44 21 PRO B N 1
ATOM 771 C CA . PRO B 1 21 ? -0.414 -4.145 10.562 1 97.44 21 PRO B CA 1
ATOM 772 C C . PRO B 1 21 ? -1.193 -3.012 9.906 1 97.44 21 PRO B C 1
ATOM 774 O O . PRO B 1 21 ? -2.248 -2.609 10.406 1 97.44 21 PRO B O 1
ATOM 777 N N . TRP B 1 22 ? -0.714 -2.553 8.828 1 97.62 22 TRP B N 1
ATOM 778 C CA . TRP B 1 22 ? -1.357 -1.432 8.156 1 97.62 22 TRP B CA 1
ATOM 779 C C . TRP B 1 22 ? -2.562 -1.903 7.348 1 97.62 22 TRP B C 1
ATOM 781 O O . TRP B 1 22 ? -3.535 -1.163 7.18 1 97.62 22 TRP B O 1
ATOM 791 N N . VAL B 1 23 ? -2.434 -3.16 6.855 1 97.44 23 VAL B N 1
ATOM 792 C CA . VAL B 1 23 ? -3.596 -3.756 6.207 1 97.44 23 VAL B CA 1
ATOM 793 C C . VAL B 1 23 ? -4.738 -3.885 7.211 1 97.44 23 VAL B C 1
ATOM 795 O O . VAL B 1 23 ? -5.887 -3.555 6.898 1 97.44 23 VAL B O 1
ATOM 798 N N . GLN B 1 24 ? -4.359 -4.309 8.43 1 97.12 24 GLN B N 1
ATOM 799 C CA . GLN B 1 24 ? -5.383 -4.406 9.469 1 97.12 24 GLN B CA 1
ATOM 800 C C . GLN B 1 24 ? -5.949 -3.031 9.805 1 97.12 24 GLN B C 1
ATOM 802 O O . GLN B 1 24 ? -7.164 -2.879 9.969 1 97.12 24 GLN B O 1
ATOM 807 N N . TYR B 1 25 ? -5.125 -2.105 9.891 1 96.81 25 TYR B N 1
ATOM 808 C CA . TYR B 1 25 ? -5.559 -0.729 10.109 1 96.81 25 TYR B CA 1
ATOM 809 C C . TYR B 1 25 ? -6.5 -0.276 9 1 96.81 25 TYR B C 1
ATOM 811 O O . TYR B 1 25 ? -7.539 0.333 9.266 1 96.81 25 TYR B O 1
ATOM 819 N N . GLY B 1 26 ? -6.098 -0.583 7.734 1 95.44 26 GLY B N 1
ATOM 820 C CA . GLY B 1 26 ? -6.898 -0.18 6.59 1 95.44 26 GLY B CA 1
ATOM 821 C C . GLY B 1 26 ? -8.273 -0.828 6.566 1 95.44 26 GLY B C 1
ATOM 822 O O . GLY B 1 26 ? -9.258 -0.193 6.188 1 95.44 26 GLY B O 1
ATOM 823 N N . LEU B 1 27 ? -8.273 -2.035 6.949 1 96.5 27 LEU B N 1
ATOM 824 C CA . LEU B 1 27 ? -9.547 -2.742 7.004 1 96.5 27 LEU B CA 1
ATOM 825 C C . LEU B 1 27 ? -10.484 -2.102 8.023 1 96.5 27 LEU B C 1
ATOM 827 O O . LEU B 1 27 ? -11.688 -1.983 7.785 1 96.5 27 LEU B O 1
ATOM 831 N N . ASN B 1 28 ? -9.922 -1.69 9.117 1 95.69 28 ASN B N 1
ATOM 832 C CA . ASN B 1 28 ? -10.719 -0.974 10.109 1 95.69 28 ASN B CA 1
ATOM 833 C C . ASN B 1 28 ? -11.172 0.389 9.586 1 95.69 28 ASN B C 1
ATOM 835 O O . ASN B 1 28 ? -12.328 0.769 9.75 1 95.69 28 ASN B O 1
ATOM 839 N N . GLU B 1 29 ? -10.234 1.115 8.953 1 93.19 29 GLU B N 1
ATOM 840 C CA . GLU B 1 29 ? -10.531 2.43 8.391 1 93.19 29 GLU B CA 1
ATOM 841 C C . GLU B 1 29 ? -11.609 2.342 7.32 1 93.19 29 GLU B C 1
ATOM 843 O O . GLU B 1 29 ? -12.438 3.248 7.191 1 93.19 29 GLU B O 1
ATOM 848 N N . ALA B 1 30 ? -11.609 1.261 6.555 1 94.56 30 ALA B N 1
ATOM 849 C CA . ALA B 1 30 ? -12.578 1.085 5.473 1 94.56 30 ALA B CA 1
ATOM 850 C C . ALA B 1 30 ? -14.008 1.077 6.008 1 94.56 30 ALA B C 1
ATOM 852 O O . ALA B 1 30 ? -14.938 1.479 5.309 1 94.56 30 ALA B O 1
ATOM 853 N N . GLN B 1 31 ? -14.18 0.638 7.242 1 93.75 31 GLN B N 1
ATOM 854 C CA . GLN B 1 31 ? -15.5 0.603 7.871 1 93.75 31 GLN B CA 1
ATOM 855 C C . GLN B 1 31 ? -15.984 2.01 8.211 1 93.75 31 GLN B C 1
ATOM 857 O O . GLN B 1 31 ? -17.188 2.252 8.297 1 93.75 31 GLN B O 1
ATOM 862 N N . LYS B 1 32 ? -15.055 2.918 8.398 1 90.75 32 LYS B N 1
ATOM 863 C CA . LYS B 1 32 ? -15.375 4.281 8.82 1 90.75 32 LYS B CA 1
ATOM 864 C C . LYS B 1 32 ? -15.469 5.215 7.617 1 90.75 32 LYS B C 1
ATOM 866 O O . LYS B 1 32 ? -16.156 6.238 7.672 1 90.75 32 LYS B O 1
ATOM 871 N N . THR B 1 33 ? -14.719 4.887 6.586 1 90.69 33 THR B N 1
ATOM 872 C CA . THR B 1 33 ? -14.68 5.715 5.387 1 90.69 33 THR B CA 1
ATOM 873 C C . THR B 1 33 ? -15.211 4.949 4.18 1 90.69 33 THR B C 1
ATOM 875 O O . THR B 1 33 ? -16.422 4.762 4.043 1 90.69 33 THR B O 1
ATOM 878 N N . SER B 1 34 ? -14.391 4.406 3.215 1 93.12 34 SER B N 1
ATOM 879 C CA . SER B 1 34 ? -14.703 3.555 2.072 1 93.12 34 SER B CA 1
ATOM 880 C C . SER B 1 34 ? -13.508 2.691 1.685 1 93.12 34 SER B C 1
ATOM 882 O O . SER B 1 34 ? -12.375 2.992 2.059 1 93.12 34 SER B O 1
ATOM 884 N N . ILE B 1 35 ? -13.836 1.715 1.025 1 94.56 35 ILE B N 1
ATOM 885 C CA . ILE B 1 35 ? -12.805 0.767 0.622 1 94.56 35 ILE B CA 1
ATOM 886 C C . ILE B 1 35 ? -11.766 1.473 -0.254 1 94.56 35 ILE B C 1
ATOM 888 O O . ILE B 1 35 ? -10.562 1.383 0.001 1 94.56 35 ILE B O 1
ATOM 892 N N . PRO B 1 36 ? -12.211 2.23 -1.295 1 94.5 36 PRO B N 1
ATOM 893 C CA . PRO B 1 36 ? -11.211 2.932 -2.102 1 94.5 36 PRO B CA 1
ATOM 894 C C . PRO B 1 36 ? -10.359 3.891 -1.278 1 94.5 36 PRO B C 1
ATOM 896 O O . PRO B 1 36 ? -9.148 3.984 -1.495 1 94.5 36 PRO B O 1
ATOM 899 N N . HIS B 1 37 ? -10.961 4.57 -0.395 1 93.69 37 HIS B N 1
ATOM 900 C CA . HIS B 1 37 ? -10.25 5.496 0.474 1 93.69 37 HIS B CA 1
ATOM 901 C C . HIS B 1 37 ? -9.203 4.77 1.317 1 93.69 37 HIS B C 1
ATOM 903 O O . HIS B 1 37 ? -8.047 5.184 1.367 1 93.69 37 HIS B O 1
ATOM 909 N N . ALA B 1 38 ? -9.648 3.744 1.975 1 95.5 38 ALA B N 1
ATOM 910 C CA . ALA B 1 38 ? -8.75 2.977 2.828 1 95.5 38 ALA B CA 1
ATOM 911 C C . ALA B 1 38 ? -7.602 2.377 2.018 1 95.5 38 ALA B C 1
ATOM 913 O O . ALA B 1 38 ? -6.453 2.373 2.463 1 95.5 38 ALA B O 1
ATOM 914 N N . MET B 1 39 ? -7.867 1.878 0.841 1 96.56 39 MET B N 1
ATOM 915 C CA . MET B 1 39 ? -6.832 1.276 0.005 1 96.56 39 MET B CA 1
ATOM 916 C C . MET B 1 39 ? -5.812 2.322 -0.433 1 96.56 39 MET B C 1
ATOM 918 O O . MET B 1 39 ? -4.613 2.043 -0.477 1 96.56 39 MET B O 1
ATOM 922 N N . MET B 1 40 ? -6.305 3.508 -0.717 1 96.19 40 MET B N 1
ATOM 923 C CA . MET B 1 40 ? -5.395 4.594 -1.07 1 96.19 40 MET B CA 1
ATOM 924 C C . MET B 1 40 ? -4.473 4.934 0.096 1 96.19 40 MET B C 1
ATOM 926 O O . MET B 1 40 ? -3.27 5.117 -0.09 1 96.19 40 MET B O 1
ATOM 930 N N . GLU B 1 41 ? -5.055 5.016 1.219 1 96 41 GLU B N 1
ATOM 931 C CA . GLU B 1 41 ? -4.281 5.336 2.414 1 96 41 GLU B CA 1
ATOM 932 C C . GLU B 1 41 ? -3.219 4.277 2.686 1 96 41 GLU B C 1
ATOM 934 O O . GLU B 1 41 ? -2.057 4.602 2.938 1 96 41 GLU B O 1
ATOM 939 N N . ILE B 1 42 ? -3.6 3.02 2.615 1 97.94 42 ILE B N 1
ATOM 940 C CA . ILE B 1 42 ? -2.678 1.923 2.889 1 97.94 42 ILE B CA 1
ATOM 941 C C . ILE B 1 42 ? -1.567 1.91 1.84 1 97.94 42 ILE B C 1
ATOM 943 O O . ILE B 1 42 ? -0.395 1.723 2.172 1 97.94 42 ILE B O 1
ATOM 947 N N . ALA B 1 43 ? -1.949 2.109 0.609 1 98.5 43 ALA B N 1
ATOM 948 C CA . ALA B 1 43 ? -0.96 2.158 -0.465 1 98.5 43 ALA B CA 1
ATOM 949 C C . ALA B 1 43 ? 0.047 3.281 -0.233 1 98.5 43 ALA B C 1
ATOM 951 O O . ALA B 1 43 ? 1.254 3.082 -0.39 1 98.5 43 ALA B O 1
ATOM 952 N N . ALA B 1 44 ? -0.458 4.422 0.131 1 98.25 44 ALA B N 1
ATOM 953 C CA . ALA B 1 44 ? 0.398 5.582 0.351 1 98.25 44 ALA B CA 1
ATOM 954 C C . ALA B 1 44 ? 1.322 5.367 1.546 1 98.25 44 ALA B C 1
ATOM 956 O O . ALA B 1 44 ? 2.521 5.648 1.472 1 98.25 44 ALA B O 1
ATOM 957 N N . ILE B 1 45 ? 0.775 4.836 2.611 1 98.25 45 ILE B N 1
ATOM 958 C CA . ILE B 1 45 ? 1.554 4.602 3.822 1 98.25 45 ILE B CA 1
ATOM 959 C C . ILE B 1 45 ? 2.68 3.615 3.527 1 98.25 45 ILE B C 1
ATOM 961 O O . ILE B 1 45 ? 3.844 3.881 3.838 1 98.25 45 ILE B O 1
ATOM 965 N N . THR B 1 46 ? 2.33 2.521 2.852 1 98.88 46 THR B N 1
ATOM 966 C CA . THR B 1 46 ? 3.334 1.481 2.662 1 98.88 46 THR B CA 1
ATOM 967 C C . THR B 1 46 ? 4.336 1.887 1.585 1 98.88 46 THR B C 1
ATOM 969 O O . THR B 1 46 ? 5.508 1.509 1.646 1 98.88 46 THR B O 1
ATOM 972 N N . TYR B 1 47 ? 3.924 2.727 0.671 1 98.81 47 TYR B N 1
ATOM 973 C CA . TYR B 1 47 ? 4.863 3.311 -0.278 1 98.81 47 TYR B CA 1
ATOM 974 C C . TYR B 1 47 ? 5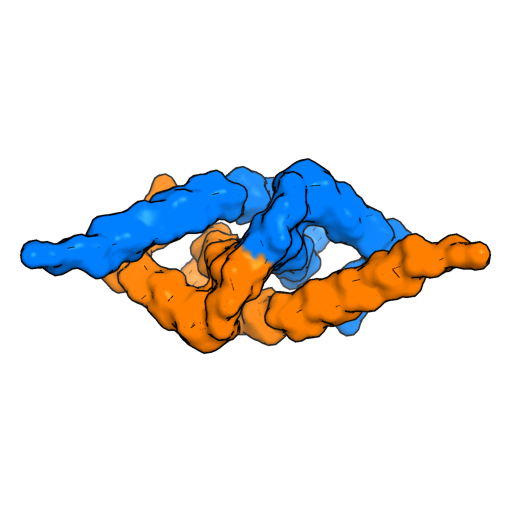.91 4.156 0.439 1 98.81 47 TYR B C 1
ATOM 976 O O . TYR B 1 47 ? 7.109 4.02 0.186 1 98.81 47 TYR B O 1
ATOM 984 N N . LEU B 1 48 ? 5.434 5.004 1.282 1 98.62 48 LEU B N 1
ATOM 985 C CA . LEU B 1 48 ? 6.344 5.859 2.039 1 98.62 48 LEU B CA 1
ATOM 986 C C . LEU B 1 48 ? 7.234 5.023 2.955 1 98.62 48 LEU B C 1
ATOM 988 O O . LEU B 1 48 ? 8.414 5.336 3.133 1 98.62 48 LEU B O 1
ATOM 992 N N . MET B 1 49 ? 6.684 3.939 3.539 1 98.69 49 MET B N 1
ATOM 993 C CA . MET B 1 49 ? 7.508 3.025 4.324 1 98.69 49 MET B CA 1
ATOM 994 C C . MET B 1 49 ? 8.617 2.42 3.471 1 98.69 49 MET B C 1
ATOM 996 O O . MET B 1 49 ? 9.766 2.324 3.91 1 98.69 49 MET B O 1
ATOM 1000 N N . GLY B 1 50 ? 8.289 2.062 2.301 1 98.44 50 GLY B N 1
ATOM 1001 C CA . GLY B 1 50 ? 9.289 1.547 1.382 1 98.44 50 GLY B CA 1
ATOM 1002 C C . GLY B 1 50 ? 10.375 2.557 1.054 1 98.44 50 GLY B C 1
ATOM 1003 O O . GLY B 1 50 ? 11.539 2.195 0.907 1 98.44 50 GLY B O 1
ATOM 1004 N N . LYS B 1 51 ? 10.008 3.775 1.016 1 98.12 51 LYS B N 1
ATOM 1005 C CA . LYS B 1 51 ? 10.953 4.848 0.721 1 98.12 51 LYS B CA 1
ATOM 1006 C C . LYS B 1 51 ? 11.883 5.094 1.902 1 98.12 51 LYS B C 1
ATOM 1008 O O . LYS B 1 51 ? 12.836 5.875 1.797 1 98.12 51 LYS B O 1
ATOM 1013 N N . GLY B 1 52 ? 11.453 4.531 3.045 1 97.69 52 GLY B N 1
ATOM 1014 C CA . GLY B 1 52 ? 12.352 4.652 4.184 1 97.69 52 GLY B CA 1
ATOM 1015 C C . GLY B 1 52 ? 11.742 5.422 5.344 1 97.69 52 GLY B C 1
ATOM 1016 O O . GLY B 1 52 ? 12.367 5.582 6.391 1 97.69 52 GLY B O 1
ATOM 1017 N N . TYR B 1 53 ? 10.547 5.902 5.238 1 97.56 53 TYR B N 1
ATOM 1018 C CA . TYR B 1 53 ? 9.891 6.574 6.352 1 97.56 53 TYR B CA 1
ATOM 1019 C C . TYR B 1 53 ? 9.5 5.582 7.438 1 97.56 53 TYR B C 1
ATOM 1021 O O . TYR B 1 53 ? 9.086 4.457 7.141 1 97.56 53 TYR B O 1
ATOM 1029 N N . ASP B 1 54 ? 9.641 6.113 8.625 1 97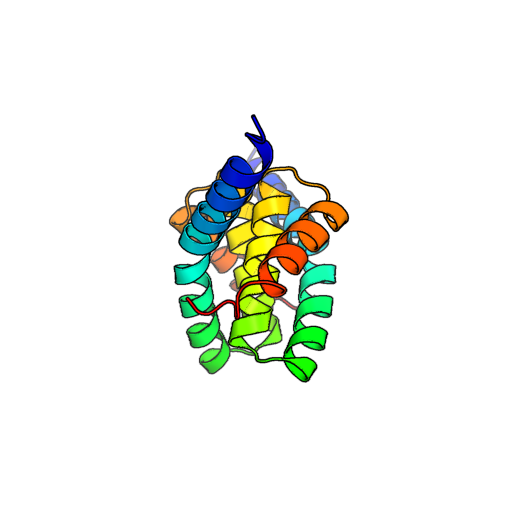.88 54 ASP B N 1
ATOM 1030 C CA . ASP B 1 54 ? 9.07 5.348 9.727 1 97.88 54 ASP B CA 1
ATOM 1031 C C . ASP B 1 54 ? 7.562 5.164 9.547 1 97.88 54 ASP B C 1
ATOM 1033 O O . ASP B 1 54 ? 6.867 6.082 9.109 1 97.88 54 ASP B O 1
ATOM 1037 N N . ALA B 1 55 ? 7.152 3.971 9.953 1 98.12 55 ALA B N 1
ATOM 1038 C CA . ALA B 1 55 ? 5.746 3.635 9.75 1 98.12 55 ALA B CA 1
ATOM 1039 C C . ALA B 1 55 ? 4.832 4.68 10.383 1 98.12 55 ALA B C 1
ATOM 1041 O O . ALA B 1 55 ? 3.855 5.113 9.766 1 98.12 55 ALA B O 1
ATOM 1042 N N . ARG B 1 56 ? 5.094 5.094 11.547 1 96.75 56 ARG B N 1
ATOM 1043 C CA . ARG B 1 56 ? 4.262 6.07 12.242 1 96.75 56 ARG B CA 1
ATOM 1044 C C . ARG B 1 56 ? 4.324 7.43 11.555 1 96.75 56 ARG B C 1
ATOM 1046 O O . ARG B 1 56 ? 3.309 8.117 11.438 1 96.75 56 ARG B O 1
ATOM 1053 N N . ILE B 1 57 ? 5.457 7.809 11.117 1 97.25 57 ILE B N 1
ATOM 1054 C CA . ILE B 1 57 ? 5.633 9.078 10.414 1 97.25 57 ILE B CA 1
ATOM 1055 C C . ILE B 1 57 ? 4.883 9.047 9.086 1 97.25 57 ILE B C 1
ATOM 1057 O O . ILE B 1 57 ? 4.176 9.992 8.742 1 97.25 57 ILE B O 1
ATOM 1061 N N . ALA B 1 58 ? 5.051 7.918 8.391 1 97.62 58 ALA B N 1
ATOM 1062 C CA . ALA B 1 58 ? 4.316 7.75 7.137 1 97.62 58 ALA B CA 1
ATOM 1063 C C . ALA B 1 58 ? 2.814 7.91 7.359 1 97.62 58 ALA B C 1
ATOM 1065 O O . ALA B 1 58 ? 2.143 8.625 6.609 1 97.62 58 ALA B O 1
ATOM 1066 N N . HIS B 1 59 ? 2.381 7.215 8.367 1 96.88 59 HIS B N 1
ATOM 1067 C CA . HIS B 1 59 ? 0.965 7.297 8.711 1 96.88 59 HIS B CA 1
ATOM 1068 C C . HIS B 1 59 ? 0.544 8.734 8.977 1 96.88 59 HIS B C 1
ATOM 1070 O O . HIS B 1 59 ? -0.477 9.195 8.461 1 96.88 59 HIS B O 1
ATOM 1076 N N . GLN B 1 60 ? 1.333 9.461 9.695 1 94.56 60 GLN B N 1
ATOM 1077 C CA . GLN B 1 60 ? 1.017 10.836 10.055 1 94.56 60 GLN B CA 1
ATOM 1078 C C . GLN B 1 60 ? 1.034 11.742 8.82 1 94.56 60 GLN B C 1
ATOM 1080 O O . GLN B 1 60 ? 0.198 12.633 8.695 1 94.56 60 GLN B O 1
ATOM 1085 N N . ILE B 1 61 ? 1.931 11.516 7.98 1 94.25 61 ILE B N 1
ATOM 1086 C CA . ILE B 1 61 ? 2.012 12.289 6.75 1 94.25 61 ILE B CA 1
ATOM 1087 C C . ILE B 1 61 ? 0.736 12.094 5.934 1 94.25 61 ILE B C 1
ATOM 1089 O O . ILE B 1 61 ? 0.113 13.07 5.504 1 94.25 61 ILE B O 1
ATOM 1093 N N . VAL B 1 62 ? 0.302 10.945 5.824 1 94.69 62 VAL B N 1
ATOM 1094 C CA . VAL B 1 62 ? -0.861 10.641 4.996 1 94.69 62 VAL B CA 1
ATOM 1095 C C . VAL B 1 62 ? -2.119 11.219 5.648 1 94.69 62 VAL B C 1
ATOM 1097 O O . VAL B 1 62 ? -2.973 11.789 4.965 1 94.69 62 VAL B O 1
ATOM 1100 N N . GLU B 1 63 ? -2.281 11.07 6.965 1 91.69 63 GLU B N 1
ATOM 1101 C CA . GLU B 1 63 ? -3.424 11.641 7.668 1 91.69 63 GLU B CA 1
ATOM 1102 C C . GLU B 1 63 ? -3.48 13.156 7.496 1 91.69 63 GLU B C 1
ATOM 1104 O O . GLU B 1 63 ? -4.566 13.734 7.438 1 91.69 63 GLU B O 1
ATOM 1109 N N . SER B 1 64 ? -2.355 13.695 7.273 1 89.44 64 SER B N 1
ATOM 1110 C CA . SER B 1 64 ? -2.297 15.148 7.133 1 89.44 64 SER B CA 1
ATOM 1111 C C . SER B 1 64 ? -2.807 15.594 5.766 1 89.44 64 SER B C 1
ATOM 1113 O O . SER B 1 64 ? -3.146 16.766 5.574 1 89.44 64 SER B O 1
ATOM 1115 N N . TRP B 1 65 ? -2.803 14.734 4.883 1 88.38 65 TRP B N 1
ATOM 1116 C CA . TRP B 1 65 ? -3.328 15.039 3.557 1 88.38 65 TRP B CA 1
ATOM 1117 C C . TRP B 1 65 ? -4.852 15.062 3.568 1 88.38 65 TRP B C 1
ATOM 1119 O O . TRP B 1 65 ? -5.48 15.602 2.652 1 88.38 65 TRP B O 1
ATOM 1129 N N . GLU B 1 66 ? -5.516 14.211 4.441 1 79.5 66 GLU B N 1
ATOM 1130 C CA . GLU B 1 66 ? -6.973 14.156 4.531 1 79.5 66 GLU B CA 1
ATOM 1131 C C . GLU B 1 66 ? -7.543 15.477 5.043 1 79.5 66 GLU B C 1
ATOM 1133 O O . GLU B 1 66 ? -8.672 15.844 4.707 1 79.5 66 GLU B O 1
ATOM 1138 N N . ILE B 1 67 ? -7.027 15.969 6.012 1 61.31 67 ILE B N 1
ATOM 1139 C CA . ILE B 1 67 ? -7.602 17.188 6.555 1 61.31 67 ILE B CA 1
ATOM 1140 C C . ILE B 1 67 ? -7.836 18.203 5.426 1 61.31 67 ILE B C 1
ATOM 1142 O O . ILE B 1 67 ? -8.875 18.859 5.383 1 61.31 67 ILE B O 1
ATOM 1146 N N . ASN B 1 68 ? -7.043 18.422 4.488 1 49.34 68 ASN B N 1
ATOM 1147 C CA . ASN B 1 68 ? -7.398 19.312 3.391 1 49.34 68 ASN B CA 1
ATOM 1148 C C . ASN B 1 68 ? -8.109 18.562 2.268 1 49.34 68 ASN B C 1
ATOM 1150 O O . ASN B 1 68 ? -8.742 19.188 1.407 1 49.34 68 ASN B O 1
ATOM 1154 N N . GLU B 1 69 ? -7.898 17.219 1.917 1 52.16 69 GLU B N 1
ATOM 1155 C CA . GLU B 1 69 ? -8.359 16.641 0.657 1 52.16 69 GLU B CA 1
ATOM 1156 C C . GLU B 1 69 ? -9.094 15.336 0.888 1 52.16 69 GLU B C 1
ATOM 1158 O O . GLU B 1 69 ? -8.828 14.625 1.864 1 52.16 69 GLU B O 1
ATOM 1163 N N . THR B 1 70 ? -10.453 15.266 0.694 1 52.44 70 THR B N 1
ATOM 1164 C CA . THR B 1 70 ? -11.008 13.969 0.315 1 52.44 70 THR B CA 1
ATOM 1165 C C . THR B 1 70 ? -10.078 13.242 -0.654 1 52.44 70 THR B C 1
ATOM 1167 O O . THR B 1 70 ? -9.469 13.867 -1.522 1 52.44 70 THR B O 1
ATOM 1170 N N . PHE B 1 71 ? -9.242 12.227 -0.243 1 48.59 71 PHE B N 1
ATOM 1171 C CA . PHE B 1 71 ? -8.414 11.641 -1.294 1 48.59 71 PHE B CA 1
ATOM 1172 C C . PHE B 1 71 ? -9.102 11.75 -2.648 1 48.59 71 PHE B C 1
ATOM 1174 O O . PHE B 1 71 ? -10.008 10.969 -2.951 1 48.59 71 PHE B O 1
ATOM 1181 N N . TYR B 1 72 ? -9.875 12.898 -2.891 1 42.69 72 TYR B N 1
ATOM 1182 C CA . TYR B 1 72 ? -10.492 12.984 -4.211 1 42.69 72 TYR B CA 1
ATOM 1183 C C . TYR B 1 72 ? -9.43 13.023 -5.305 1 42.69 72 TYR B C 1
ATOM 1185 O O . TYR B 1 72 ? -8.492 13.828 -5.246 1 42.69 72 TYR B O 1
ATOM 1193 N N . LEU B 1 73 ? -8.953 11.898 -5.617 1 34.75 73 LEU B N 1
ATOM 1194 C CA . LEU B 1 73 ? -8.344 12.016 -6.941 1 34.75 73 LEU B CA 1
ATOM 1195 C C . LEU B 1 73 ? -9.32 12.641 -7.93 1 34.75 73 LEU B C 1
ATOM 1197 O O . LEU B 1 73 ? -10.531 12.43 -7.836 1 34.75 73 LEU B O 1
#

Solvent-accessible surface area (backbone atoms only — not comparable to full-atom values): 7773 Å² total; per-residue (Å²): 131,83,65,66,62,56,54,48,50,49,48,48,51,52,44,50,62,68,40,45,66,46,40,54,50,24,60,56,43,23,75,76,68,34,60,71,58,21,42,45,50,34,22,45,28,27,19,36,34,29,61,64,40,52,64,68,56,22,45,50,54,55,56,56,50,45,77,81,31,69,90,65,123,131,84,68,65,64,58,53,48,52,49,47,49,51,51,45,50,62,68,38,46,65,46,40,55,49,23,58,56,43,23,75,77,67,34,61,70,57,22,40,46,51,33,20,46,28,27,20,38,33,27,62,64,41,53,64,69,57,24,47,51,55,55,56,59,50,46,77,81,33,69,90,65,123

Sequence (146 aa):
MYPLYTTSHHLKQETLLKVNPWVQYGLNEAQKTSIPHAMMEIAAITYLMGKGYDARIAHQIVESWEINETFYLMYPLYTTSHHLKQETLLKVNPWVQYGLNEAQKTSIPHAMMEIAAITYLMGKGYDARIAHQIVESWEINETFYL

pLDDT: mean 84.83, std 20.47, range [31.94, 98.88]

Secondary structure (DSSP, 8-state):
--THHHHHHHHHHHHHHHHHHHHHHHHHHHHHS-HHHHHHHHHHHHHHHHTT--HHHHHHHHHHHHHH--S--/--THHHHHHHHHHHHHHHHHHHHHHHHHHHHHS-HHHHHHHHHHHHHHHHTT--HHHHHHHHHHHHHH--S--

Foldseek 3Di:
DCVVVVVVVVVVVVLCVVLVVLVVVLVVVCVVPNNVQSVVLSVQLVVVVVVPDDSVVSNVVSVVVVVVDPVPD/DCCPVVVVVVVVVVLCVVLVVLVVVLVVVCVVPNNVQSVVLSVQLVVVVVVPDDSVVSNVVSVVVVVVDPVPD

Organism: NCBI:txid1402861